Protein AF-A0A2E4Z7X4-F1 (afdb_monomer_lite)

Secondary structure (DSSP, 8-state):
---------SS---HHHHHHHHHHHHHHHHHGGG--HHHHHHHTT--HHHHHHHH-SHHHHHHHHHHHHHHHHHHHHHHHHHHTT-

pLDDT: mean 77.7, std 17.16, range [36.5, 92.81]

Radius of gyration: 15.23 Å; chains: 1; bounding box: 37×52×27 Å

Sequence (86 aa):
MSEALQDETDNGFTERQREVLDVVLGLMVEEGDGFSVARIARAASCSKETLYKWFGDRDGILTATVQWQASRVRAGEYDRQRLDAA

Foldseek 3Di:
DDDPDDPPLPDDDDPLSLLLLVQVVVCCVVPPPPDDLVVSCVSSVHDSVVCCVVQPDPVSSVVNSVSSVVVVVVVVVVVVVVVVVD

Structure (mmCIF, N/CA/C/O backbone):
data_AF-A0A2E4Z7X4-F1
#
_entry.id   AF-A0A2E4Z7X4-F1
#
loop_
_atom_site.group_PDB
_atom_site.id
_atom_site.type_symbol
_atom_site.label_atom_id
_atom_site.label_alt_id
_atom_site.label_comp_id
_atom_site.label_asym_id
_atom_site.label_entity_id
_atom_site.label_seq_id
_atom_site.pdbx_PDB_ins_code
_atom_site.Cartn_x
_atom_site.Cartn_y
_atom_site.Cartn_z
_atom_site.occupancy
_atom_site.B_iso_or_equiv
_atom_site.auth_seq_id
_atom_site.auth_comp_id
_atom_site.auth_asym_id
_atom_site.auth_atom_id
_atom_site.pdbx_PDB_model_num
ATOM 1 N N . MET A 1 1 ? 12.204 25.124 -12.385 1.00 36.81 1 MET A N 1
ATOM 2 C CA . MET A 1 1 ? 11.508 24.058 -13.129 1.00 36.81 1 MET A CA 1
ATOM 3 C C . MET A 1 1 ? 11.793 22.789 -12.356 1.00 36.81 1 MET A C 1
ATOM 5 O O . MET A 1 1 ? 12.938 22.360 -12.328 1.00 36.81 1 MET A O 1
ATOM 9 N N . SER A 1 2 ? 10.819 22.394 -11.543 1.00 44.22 2 SER A N 1
ATOM 10 C CA . SER A 1 2 ? 10.973 21.458 -10.432 1.00 44.22 2 SER A CA 1
ATOM 11 C C . SER A 1 2 ? 11.182 20.019 -10.896 1.00 44.22 2 SER A C 1
ATOM 13 O O . SER A 1 2 ? 10.484 19.553 -11.789 1.00 44.22 2 SER A O 1
ATOM 15 N N . GLU A 1 3 ? 12.103 19.362 -10.191 1.00 39.22 3 GLU A N 1
ATOM 16 C CA . GLU A 1 3 ? 12.025 17.960 -9.763 1.00 39.22 3 GLU A CA 1
ATOM 17 C C . GLU A 1 3 ? 12.244 16.879 -10.828 1.00 39.22 3 GLU A C 1
ATOM 19 O O . GLU A 1 3 ? 11.346 16.162 -11.252 1.00 39.22 3 GLU A O 1
ATOM 24 N N . ALA A 1 4 ? 13.527 16.679 -11.140 1.00 43.62 4 ALA A N 1
ATOM 25 C CA . ALA A 1 4 ? 14.083 15.356 -11.411 1.00 43.62 4 ALA A CA 1
ATOM 26 C C . ALA A 1 4 ? 14.268 14.585 -10.081 1.00 43.62 4 ALA A C 1
ATOM 28 O O . ALA A 1 4 ? 15.382 14.407 -9.596 1.00 43.62 4 ALA A O 1
ATOM 29 N N . LEU A 1 5 ? 13.156 14.186 -9.464 1.00 51.12 5 LEU A N 1
ATOM 30 C CA . LEU A 1 5 ? 13.078 13.233 -8.352 1.00 51.12 5 LEU A CA 1
ATOM 31 C C . LEU A 1 5 ? 12.057 12.171 -8.804 1.00 51.12 5 LEU A C 1
ATOM 33 O O . LEU A 1 5 ? 10.935 12.540 -9.112 1.00 51.12 5 LEU A O 1
ATOM 37 N N . GLN A 1 6 ? 12.330 10.876 -8.951 1.00 42.66 6 GLN A N 1
ATOM 38 C CA . GLN A 1 6 ? 13.348 10.009 -8.371 1.00 42.66 6 GLN A CA 1
ATOM 39 C C . GLN A 1 6 ? 13.598 8.813 -9.306 1.00 42.66 6 GLN A C 1
ATOM 41 O O . GLN A 1 6 ? 12.692 8.029 -9.577 1.00 42.66 6 GLN A O 1
ATOM 46 N N . ASP A 1 7 ? 14.849 8.643 -9.720 1.00 36.50 7 ASP A N 1
ATOM 47 C CA . ASP A 1 7 ? 15.415 7.386 -10.223 1.00 36.50 7 ASP A CA 1
ATOM 48 C C . ASP A 1 7 ? 15.850 6.514 -9.021 1.00 36.50 7 ASP A C 1
ATOM 50 O O . ASP A 1 7 ? 17.017 6.214 -8.844 1.00 36.50 7 ASP A O 1
ATOM 54 N N . GLU A 1 8 ? 14.923 6.188 -8.112 1.00 44.84 8 GLU A N 1
ATOM 55 C CA . GLU A 1 8 ? 15.177 5.358 -6.910 1.00 44.84 8 GLU A CA 1
ATOM 56 C C . GLU A 1 8 ? 14.155 4.213 -6.842 1.00 44.84 8 GLU A C 1
ATOM 58 O O . GLU A 1 8 ? 13.511 3.946 -5.830 1.00 44.84 8 GLU A O 1
ATOM 63 N N . THR A 1 9 ? 13.932 3.558 -7.979 1.00 45.28 9 THR A N 1
ATOM 64 C CA . THR A 1 9 ? 13.210 2.275 -8.036 1.00 45.28 9 THR A CA 1
ATOM 65 C C . THR A 1 9 ? 14.111 1.133 -8.479 1.00 45.28 9 THR A C 1
ATOM 67 O O . THR A 1 9 ? 13.643 0.123 -8.998 1.00 45.28 9 THR A O 1
ATOM 70 N N . ASP A 1 10 ? 15.408 1.270 -8.206 1.00 49.53 10 ASP A N 1
ATOM 71 C CA . ASP A 1 10 ? 16.369 0.181 -8.285 1.00 49.53 10 ASP A CA 1
ATOM 72 C C . ASP A 1 10 ? 16.887 -0.140 -6.873 1.00 49.53 10 ASP A C 1
ATOM 74 O O . ASP A 1 10 ? 17.578 0.641 -6.233 1.00 49.53 10 ASP A O 1
ATOM 78 N N . ASN A 1 11 ? 16.487 -1.314 -6.382 1.00 54.25 11 ASN A N 1
ATOM 79 C CA . ASN A 1 11 ? 17.014 -2.018 -5.212 1.00 54.25 11 ASN A CA 1
ATOM 80 C C . ASN A 1 11 ? 16.909 -1.385 -3.809 1.00 54.25 11 ASN A C 1
ATOM 82 O O . ASN A 1 11 ? 17.891 -0.954 -3.210 1.00 54.25 11 ASN A O 1
ATOM 86 N N . GLY A 1 12 ? 15.767 -1.644 -3.160 1.00 66.25 12 GLY A N 1
ATOM 87 C CA . GLY A 1 12 ? 15.812 -2.045 -1.749 1.00 66.25 12 GLY A CA 1
ATOM 88 C C . GLY A 1 12 ? 14.597 -1.692 -0.911 1.00 66.25 12 GLY A C 1
ATOM 89 O O . GLY A 1 12 ? 14.746 -1.010 0.100 1.00 66.25 12 GLY A O 1
ATOM 90 N N . PHE A 1 13 ? 13.405 -2.205 -1.245 1.00 83.75 13 PHE A N 1
ATOM 91 C CA . PHE A 1 13 ? 12.338 -2.221 -0.243 1.00 83.75 13 PHE A CA 1
ATOM 92 C C . PHE A 1 13 ? 12.861 -2.910 1.022 1.00 83.75 13 PHE A C 1
ATOM 94 O O . PHE A 1 13 ? 13.334 -4.054 0.987 1.00 83.75 13 PHE A O 1
ATOM 101 N N . THR A 1 14 ? 12.763 -2.212 2.151 1.00 89.69 14 THR A N 1
ATOM 102 C CA . THR A 1 14 ? 13.096 -2.793 3.455 1.00 89.69 14 THR A CA 1
ATOM 103 C C . THR A 1 14 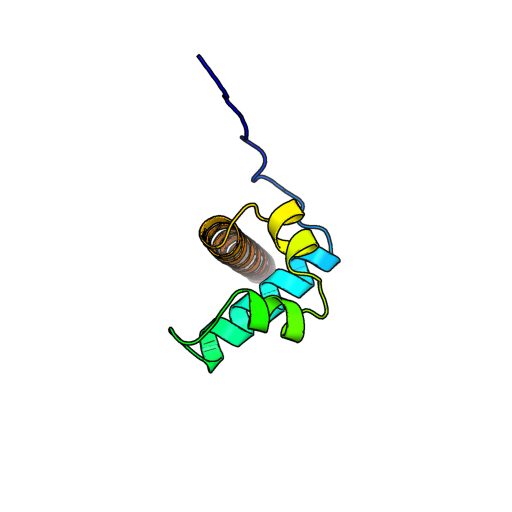? 12.255 -4.045 3.695 1.00 89.69 14 THR A C 1
ATOM 105 O O . THR A 1 14 ? 11.194 -4.217 3.097 1.00 89.69 14 THR A O 1
ATOM 108 N N . GLU A 1 15 ? 12.700 -4.938 4.578 1.00 87.56 15 GLU A N 1
ATOM 109 C CA . GLU A 1 15 ? 11.922 -6.141 4.913 1.00 87.56 15 GLU A CA 1
ATOM 110 C C . GLU A 1 15 ? 10.483 -5.801 5.320 1.00 87.56 15 GLU A C 1
ATOM 112 O O . GLU A 1 15 ? 9.542 -6.374 4.778 1.00 87.56 15 GLU A O 1
ATOM 117 N N . ARG A 1 16 ? 10.307 -4.755 6.136 1.00 90.06 16 ARG A N 1
ATOM 118 C CA . ARG A 1 16 ? 8.975 -4.281 6.520 1.00 90.06 16 ARG A CA 1
ATOM 119 C C . ARG A 1 16 ? 8.146 -3.757 5.354 1.00 90.06 16 ARG A C 1
ATOM 121 O O . ARG A 1 16 ? 6.958 -4.048 5.280 1.00 90.06 16 ARG A O 1
ATOM 128 N N . GLN A 1 17 ? 8.744 -3.003 4.434 1.00 90.69 17 GLN A N 1
ATOM 129 C CA . GLN A 1 17 ? 8.029 -2.546 3.239 1.00 90.69 17 GLN A CA 1
ATOM 130 C C . GLN A 1 17 ? 7.632 -3.728 2.349 1.00 90.69 17 GLN A C 1
ATOM 132 O O . GLN A 1 17 ? 6.521 -3.745 1.836 1.00 90.69 17 GLN A O 1
ATOM 137 N N . ARG A 1 18 ? 8.487 -4.748 2.217 1.00 91.00 18 ARG A N 1
ATOM 138 C CA . ARG A 1 18 ? 8.182 -5.968 1.455 1.00 91.00 18 ARG A CA 1
ATOM 139 C C . ARG A 1 18 ? 7.024 -6.757 2.060 1.00 91.00 18 ARG A C 1
ATOM 141 O O . ARG A 1 18 ? 6.141 -7.169 1.313 1.00 91.00 18 ARG A O 1
ATOM 148 N N . GLU A 1 19 ? 6.997 -6.922 3.383 1.00 90.69 19 GLU A N 1
ATOM 149 C CA . GLU A 1 19 ? 5.865 -7.538 4.092 1.00 90.69 19 GLU A CA 1
ATOM 150 C C . GLU A 1 19 ? 4.564 -6.771 3.834 1.00 90.69 19 GLU A C 1
ATOM 152 O O . GLU A 1 19 ? 3.534 -7.365 3.526 1.00 90.69 19 GLU A O 1
ATOM 157 N N . VAL A 1 20 ? 4.613 -5.438 3.889 1.00 92.38 20 VAL A N 1
ATOM 158 C CA . VAL A 1 20 ? 3.447 -4.590 3.609 1.00 92.38 20 VAL A CA 1
ATOM 159 C C . VAL A 1 20 ? 2.968 -4.767 2.168 1.00 92.38 20 VAL A C 1
ATOM 161 O O . VAL A 1 20 ? 1.770 -4.924 1.952 1.00 92.38 20 VAL A O 1
ATOM 164 N N . LEU A 1 21 ? 3.875 -4.783 1.188 1.00 92.06 21 LEU A N 1
ATOM 165 C CA . LEU A 1 21 ? 3.527 -4.976 -0.224 1.00 92.06 21 LEU A CA 1
ATOM 166 C C . LEU A 1 21 ? 2.966 -6.383 -0.504 1.00 92.06 21 LEU A C 1
ATOM 168 O O . LEU A 1 21 ? 2.105 -6.532 -1.368 1.00 92.06 21 LEU A O 1
ATOM 172 N N . ASP A 1 22 ? 3.409 -7.408 0.229 1.00 91.81 22 ASP A N 1
ATOM 173 C CA . ASP A 1 22 ? 2.841 -8.761 0.148 1.00 91.81 22 ASP A CA 1
ATOM 174 C C . ASP A 1 22 ? 1.397 -8.800 0.675 1.00 91.81 22 ASP A C 1
ATOM 176 O O . ASP A 1 22 ? 0.498 -9.302 0.001 1.00 91.81 22 ASP A O 1
ATOM 180 N N . VAL A 1 23 ? 1.146 -8.155 1.819 1.00 92.81 23 VAL A N 1
ATOM 181 C CA . VAL A 1 23 ? -0.205 -8.017 2.384 1.00 92.81 23 VAL A CA 1
ATOM 182 C C . VAL A 1 23 ? -1.128 -7.229 1.453 1.00 92.81 23 VAL A C 1
ATOM 184 O O . VAL A 1 23 ? -2.289 -7.601 1.282 1.00 92.81 23 VAL A O 1
ATOM 187 N N . VAL A 1 24 ? -0.633 -6.151 0.833 1.00 91.88 24 VAL A N 1
ATOM 188 C CA . VAL A 1 24 ? -1.396 -5.370 -0.157 1.00 91.88 24 VAL A CA 1
ATOM 189 C C . VAL A 1 24 ? -1.814 -6.253 -1.325 1.00 91.88 24 VAL A C 1
ATOM 191 O O . VAL A 1 24 ? -2.987 -6.252 -1.690 1.00 91.88 24 VAL A O 1
ATOM 194 N N . LEU A 1 25 ? -0.883 -7.028 -1.883 1.00 90.81 25 LEU A N 1
ATOM 195 C CA . LEU A 1 25 ? -1.184 -7.934 -2.984 1.00 90.81 25 LEU A CA 1
ATOM 196 C C . LEU A 1 25 ? -2.224 -8.987 -2.589 1.00 90.81 25 LEU A C 1
ATOM 198 O O . LEU A 1 25 ? -3.172 -9.203 -3.341 1.00 90.81 25 LEU A O 1
ATOM 202 N N . GLY A 1 26 ? -2.073 -9.617 -1.420 1.00 90.56 26 GLY A N 1
ATOM 203 C CA . GLY A 1 26 ? -3.049 -10.586 -0.916 1.00 90.56 26 GLY A CA 1
ATOM 204 C C . GLY A 1 26 ? -4.450 -9.979 -0.838 1.00 90.56 26 GLY A C 1
ATOM 205 O O . GLY A 1 26 ? -5.406 -10.539 -1.366 1.00 90.56 26 GLY A O 1
ATOM 206 N N . LEU A 1 27 ? -4.547 -8.759 -0.306 1.00 90.50 27 LEU A N 1
ATOM 207 C CA . LEU A 1 27 ? -5.801 -8.016 -0.225 1.00 90.50 27 LEU A CA 1
ATOM 208 C C . LEU A 1 27 ? -6.407 -7.720 -1.610 1.00 90.50 27 LEU A C 1
ATOM 210 O O . LEU A 1 27 ? -7.624 -7.783 -1.768 1.00 90.50 27 LEU A O 1
ATOM 214 N N . MET A 1 28 ? -5.577 -7.394 -2.608 1.00 88.62 28 MET A N 1
ATOM 215 C CA . MET A 1 28 ? -6.029 -7.160 -3.986 1.00 88.62 28 MET A CA 1
ATOM 216 C C . MET A 1 28 ? -6.579 -8.437 -4.633 1.00 88.62 28 MET A C 1
ATOM 218 O O . MET A 1 28 ? -7.567 -8.370 -5.361 1.00 88.62 28 MET A O 1
ATOM 222 N N . VAL A 1 29 ? -5.962 -9.591 -4.362 1.00 89.62 29 VAL A N 1
ATOM 223 C CA . VAL A 1 29 ? -6.420 -10.895 -4.868 1.00 89.62 29 VAL A CA 1
ATOM 224 C C . VAL A 1 29 ? -7.733 -11.317 -4.206 1.00 89.62 29 VAL A C 1
ATOM 226 O O . VAL A 1 29 ? -8.608 -11.845 -4.887 1.00 89.62 29 VAL A O 1
ATOM 229 N N . GLU A 1 30 ? -7.888 -11.074 -2.904 1.00 89.12 30 GLU A N 1
ATOM 230 C CA . GLU A 1 30 ? -9.089 -11.470 -2.160 1.00 89.12 30 GLU A CA 1
ATOM 231 C C . GLU A 1 30 ? -10.299 -10.558 -2.416 1.00 89.12 30 GLU A C 1
ATOM 233 O O . GLU A 1 30 ? -11.413 -11.051 -2.583 1.00 89.12 30 GLU A O 1
ATOM 238 N N . GLU A 1 31 ? -10.112 -9.235 -2.444 1.00 84.75 31 GLU A N 1
ATOM 239 C CA . GLU A 1 31 ? -11.227 -8.270 -2.449 1.00 84.75 31 GLU A CA 1
ATOM 240 C C . GLU A 1 31 ? -11.448 -7.582 -3.809 1.00 84.75 31 GLU A C 1
ATOM 242 O O . GLU A 1 31 ? -12.444 -6.874 -3.985 1.00 84.75 31 GLU A O 1
ATOM 247 N N . GLY A 1 32 ? -10.548 -7.761 -4.783 1.00 80.81 32 GLY A N 1
ATOM 248 C CA . GLY A 1 32 ? -10.664 -7.128 -6.100 1.00 80.81 32 GLY A CA 1
ATOM 249 C C . GLY A 1 32 ? -10.706 -5.603 -5.992 1.00 80.81 32 GLY A C 1
ATOM 250 O O . GLY A 1 32 ? -9.848 -5.021 -5.351 1.00 80.81 32 GLY A O 1
ATOM 251 N N . ASP A 1 33 ? -11.700 -4.931 -6.579 1.00 78.75 33 ASP A N 1
ATOM 252 C CA . ASP A 1 33 ? -11.826 -3.457 -6.556 1.00 78.75 33 ASP A CA 1
ATOM 253 C C . ASP A 1 33 ? -12.218 -2.878 -5.173 1.00 78.75 33 ASP A C 1
ATOM 255 O O . ASP A 1 33 ? -12.106 -1.678 -4.932 1.00 78.75 33 ASP A O 1
ATOM 259 N N . GLY A 1 34 ? -12.633 -3.725 -4.222 1.00 78.44 34 GLY A N 1
ATOM 260 C CA . GLY A 1 34 ? -13.121 -3.299 -2.904 1.00 78.44 34 GLY A CA 1
ATOM 261 C C . GLY A 1 34 ? -12.041 -2.848 -1.913 1.00 78.44 34 GLY A C 1
ATOM 262 O O . GLY A 1 34 ? -12.363 -2.366 -0.819 1.00 78.44 34 GLY A O 1
ATOM 263 N N . PHE A 1 35 ? -10.754 -2.996 -2.239 1.00 83.12 35 PHE A N 1
ATOM 264 C CA . PHE A 1 35 ? -9.697 -2.647 -1.296 1.00 83.12 35 PHE A CA 1
ATOM 265 C C . PHE A 1 35 ? -9.531 -1.128 -1.127 1.00 83.12 35 PHE A C 1
ATOM 267 O O . PHE A 1 35 ? -9.692 -0.321 -2.039 1.00 83.12 35 PHE A O 1
ATOM 274 N N . SER A 1 36 ? -9.159 -0.718 0.085 1.00 87.38 36 SER A N 1
ATOM 275 C CA . SER A 1 36 ? -8.958 0.685 0.453 1.00 87.38 36 SER A CA 1
ATOM 276 C C . SER A 1 36 ? -7.668 0.844 1.250 1.00 87.38 36 SER A C 1
ATOM 278 O O . SER A 1 36 ? -7.308 -0.045 2.022 1.00 87.38 36 SER A O 1
ATOM 280 N N . VAL A 1 37 ? -7.023 2.014 1.183 1.00 88.00 37 VAL A N 1
ATOM 281 C CA . VAL A 1 37 ? -5.790 2.306 1.953 1.00 88.00 37 VAL A CA 1
ATOM 282 C C . VAL A 1 37 ? -6.000 2.127 3.465 1.00 88.00 37 VAL A C 1
ATOM 284 O O . VAL A 1 37 ? -5.104 1.698 4.182 1.00 88.00 37 VAL A O 1
ATOM 287 N N . ALA A 1 38 ? -7.213 2.377 3.969 1.00 88.56 38 ALA A N 1
ATOM 288 C CA . ALA A 1 38 ? -7.569 2.106 5.365 1.00 88.56 38 ALA A CA 1
ATOM 289 C C . ALA A 1 38 ? -7.527 0.616 5.732 1.00 88.56 38 ALA A C 1
ATOM 291 O O . ALA A 1 38 ? -7.121 0.261 6.838 1.00 88.56 38 ALA A O 1
ATOM 292 N N . ARG A 1 39 ? -7.949 -0.248 4.808 1.00 88.12 39 ARG A N 1
ATOM 293 C CA . ARG A 1 39 ? -7.939 -1.697 4.995 1.00 88.12 39 ARG A CA 1
ATOM 294 C C . ARG A 1 39 ? -6.524 -2.243 4.863 1.00 88.12 39 ARG A C 1
ATOM 296 O O . ARG A 1 39 ? -6.141 -3.060 5.686 1.00 88.12 39 ARG A O 1
ATOM 303 N N . ILE A 1 40 ? -5.741 -1.713 3.921 1.00 88.69 40 ILE A N 1
ATOM 304 C CA . ILE A 1 40 ? -4.304 -1.994 3.803 1.00 88.69 40 ILE A CA 1
ATOM 305 C C . ILE A 1 40 ? -3.592 -1.674 5.118 1.00 88.69 40 ILE A C 1
ATOM 307 O O . ILE A 1 40 ? -2.918 -2.531 5.670 1.00 88.69 40 ILE A O 1
ATOM 311 N N . ALA A 1 41 ? -3.789 -0.467 5.654 1.00 90.81 41 ALA A N 1
ATOM 312 C CA . ALA A 1 41 ? -3.218 -0.043 6.931 1.00 90.81 41 ALA A CA 1
ATOM 313 C C . ALA A 1 41 ? -3.548 -1.031 8.062 1.00 90.81 41 ALA A C 1
ATOM 315 O O . ALA A 1 41 ? -2.670 -1.470 8.803 1.00 90.81 41 ALA A O 1
ATOM 316 N N . ARG A 1 42 ? -4.815 -1.451 8.147 1.00 89.88 42 ARG A N 1
ATOM 317 C CA . ARG A 1 42 ? -5.258 -2.442 9.130 1.00 89.88 42 ARG A CA 1
ATOM 318 C C . ARG A 1 42 ? -4.626 -3.820 8.908 1.00 89.88 42 ARG A C 1
ATOM 320 O O . ARG A 1 42 ? -4.190 -4.431 9.875 1.00 89.88 42 ARG A O 1
ATOM 327 N N . ALA A 1 43 ? -4.592 -4.307 7.671 1.00 87.81 43 ALA A N 1
ATOM 328 C CA . ALA A 1 43 ? -4.070 -5.628 7.331 1.00 87.81 43 ALA A CA 1
ATOM 329 C C . ALA A 1 43 ? -2.550 -5.710 7.543 1.00 87.81 43 ALA A C 1
ATOM 331 O O . ALA A 1 43 ? -2.054 -6.676 8.110 1.00 87.81 43 ALA A O 1
ATOM 332 N N . ALA A 1 44 ? -1.821 -4.659 7.167 1.00 88.88 44 ALA A N 1
ATOM 333 C CA . ALA A 1 44 ? -0.372 -4.564 7.320 1.00 88.88 44 ALA A CA 1
ATOM 334 C C . ALA A 1 44 ? 0.067 -4.101 8.724 1.00 88.88 44 ALA A C 1
ATOM 336 O O . ALA A 1 44 ? 1.253 -3.875 8.952 1.00 88.88 44 ALA A O 1
ATOM 337 N N . SER A 1 45 ? -0.876 -3.907 9.659 1.00 88.75 45 SER A N 1
ATOM 338 C CA . SER A 1 45 ? -0.620 -3.345 10.996 1.00 88.75 45 SER A CA 1
ATOM 339 C C . SER A 1 45 ? 0.219 -2.055 10.970 1.00 88.75 45 SER A C 1
ATOM 341 O O . SER A 1 45 ? 1.063 -1.826 11.833 1.00 88.75 45 SER A O 1
ATOM 343 N N . CYS A 1 46 ? -0.008 -1.205 9.965 1.00 88.06 46 CYS A N 1
ATOM 344 C CA . CYS A 1 46 ? 0.716 0.045 9.748 1.00 88.06 46 CYS A CA 1
ATOM 345 C C . CYS A 1 46 ? -0.247 1.231 9.711 1.00 88.06 46 CYS A C 1
ATOM 347 O O . CYS A 1 46 ? -1.377 1.129 9.243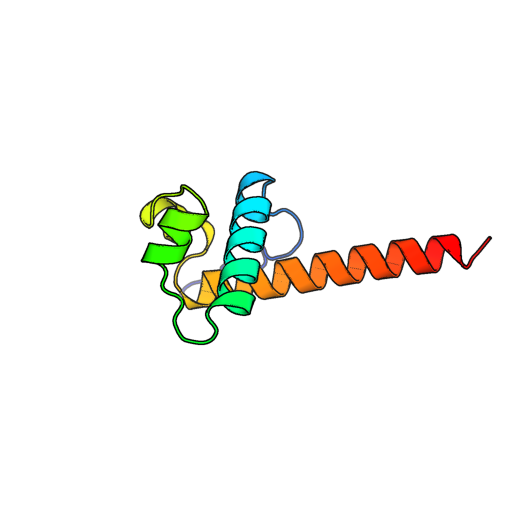 1.00 88.06 46 CYS A O 1
ATOM 349 N N . SER A 1 47 ? 0.205 2.401 10.155 1.00 89.25 47 SER A N 1
ATOM 350 C CA . SER A 1 47 ? -0.587 3.628 10.043 1.00 89.25 47 SER A CA 1
ATOM 351 C C . SER A 1 47 ? -0.664 4.105 8.590 1.00 89.25 47 SER A C 1
ATOM 353 O O . SER A 1 47 ? 0.298 3.980 7.834 1.00 89.25 47 SER A O 1
ATOM 355 N N . LYS A 1 48 ? -1.780 4.743 8.206 1.00 87.56 48 LYS A N 1
ATOM 356 C CA . LYS A 1 48 ? -1.913 5.389 6.883 1.00 87.56 48 LYS A CA 1
ATOM 357 C C . LYS A 1 48 ? -0.797 6.402 6.617 1.00 87.56 48 LYS A C 1
ATOM 359 O O . LYS A 1 48 ? -0.286 6.460 5.510 1.00 87.56 48 LYS A O 1
ATOM 364 N N . GLU A 1 49 ? -0.398 7.161 7.638 1.00 90.19 49 GLU A N 1
ATOM 365 C CA . GLU A 1 49 ? 0.707 8.120 7.528 1.00 90.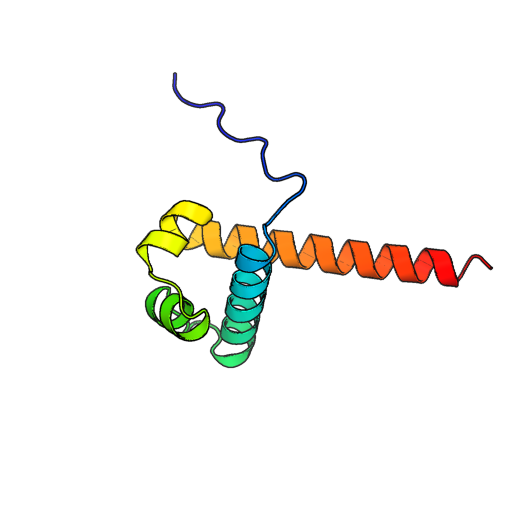19 49 GLU A CA 1
ATOM 366 C C . GLU A 1 49 ? 2.031 7.431 7.162 1.00 90.19 49 GLU A C 1
ATOM 368 O O . GLU A 1 49 ? 2.777 7.930 6.327 1.00 90.19 49 GLU A O 1
ATOM 373 N N . THR A 1 50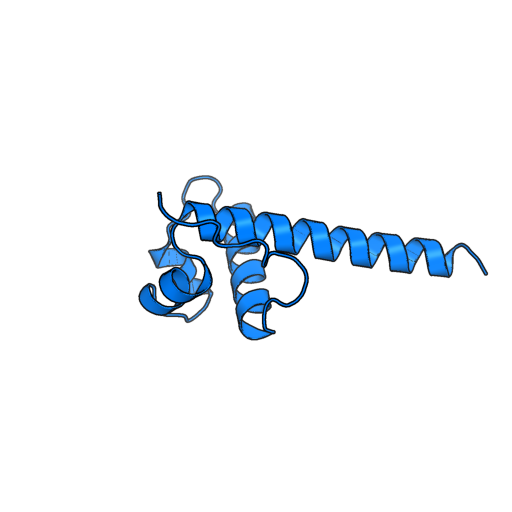 ? 2.301 6.256 7.734 1.00 91.00 50 THR A N 1
ATOM 374 C CA . THR A 1 50 ? 3.483 5.452 7.403 1.00 91.00 50 THR A CA 1
ATOM 375 C C . THR A 1 50 ? 3.437 4.966 5.956 1.00 91.00 50 THR A C 1
ATOM 377 O O . THR A 1 50 ? 4.436 5.067 5.252 1.00 91.00 50 THR A O 1
ATOM 380 N N . LEU A 1 51 ? 2.272 4.503 5.488 1.00 88.19 51 LEU A N 1
ATOM 381 C CA . LEU A 1 51 ? 2.090 4.078 4.097 1.00 88.19 51 LEU A CA 1
ATOM 382 C C . LEU A 1 51 ? 2.333 5.226 3.118 1.00 88.19 51 LEU A C 1
ATOM 384 O O . LEU A 1 51 ? 3.067 5.052 2.152 1.00 88.19 51 LEU A O 1
ATOM 388 N N . TYR A 1 52 ? 1.774 6.405 3.388 1.00 90.19 52 TYR A N 1
ATOM 389 C CA . TYR A 1 52 ? 1.987 7.574 2.537 1.00 90.19 52 TYR A CA 1
ATOM 390 C C . TYR A 1 52 ? 3.436 8.080 2.586 1.00 90.19 52 TYR A C 1
ATOM 392 O O . TYR A 1 52 ? 3.973 8.501 1.570 1.00 90.19 52 TYR A O 1
ATOM 400 N N . LYS A 1 53 ? 4.126 7.970 3.729 1.00 89.62 53 LYS A N 1
ATOM 401 C CA . LYS A 1 53 ? 5.564 8.283 3.817 1.00 89.62 53 LYS A CA 1
ATOM 402 C C . LYS A 1 53 ? 6.434 7.353 2.972 1.00 89.62 53 LYS A C 1
ATOM 404 O O . LYS A 1 53 ? 7.453 7.797 2.460 1.00 89.62 53 LYS A O 1
ATOM 409 N N . TRP A 1 54 ? 6.078 6.074 2.870 1.00 90.25 54 TRP A N 1
ATOM 410 C CA . TRP A 1 54 ? 6.867 5.096 2.114 1.00 90.25 54 TRP A CA 1
ATOM 411 C C . TRP A 1 54 ? 6.527 5.055 0.633 1.00 90.25 54 TRP A C 1
ATOM 413 O O . TRP A 1 54 ? 7.417 4.865 -0.185 1.00 90.25 54 TRP A O 1
ATOM 423 N N . PHE A 1 55 ? 5.249 5.199 0.304 1.00 89.38 55 PHE A N 1
ATOM 424 C CA . PHE A 1 55 ? 4.734 4.902 -1.027 1.00 89.38 55 PHE A CA 1
ATOM 425 C C . PHE A 1 55 ? 4.048 6.106 -1.680 1.00 89.38 55 PHE A C 1
ATOM 427 O O . PHE A 1 55 ? 3.501 5.971 -2.765 1.00 89.38 55 PHE A O 1
ATOM 434 N N . GLY A 1 56 ? 4.058 7.277 -1.038 1.00 91.00 56 GLY A N 1
ATOM 435 C CA . GLY A 1 56 ? 3.460 8.504 -1.559 1.00 91.00 56 GLY A CA 1
ATOM 436 C C . GLY A 1 56 ? 1.946 8.510 -1.405 1.00 91.00 56 GLY A C 1
ATOM 437 O O . GLY A 1 56 ? 1.416 8.983 -0.401 1.00 91.00 56 GLY A O 1
ATOM 438 N N . ASP A 1 57 ? 1.244 7.975 -2.395 1.00 89.06 57 ASP A N 1
ATOM 439 C CA . ASP A 1 57 ? -0.213 7.991 -2.495 1.00 89.06 57 ASP A CA 1
ATOM 440 C C . ASP A 1 57 ? -0.773 6.605 -2.866 1.00 89.06 57 ASP A C 1
ATOM 442 O O . AS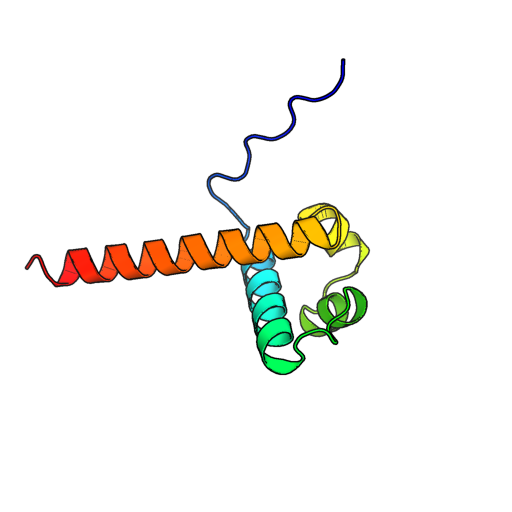P A 1 57 ? -0.075 5.592 -2.824 1.00 89.06 57 ASP A O 1
ATOM 446 N N . ARG A 1 58 ? -2.075 6.523 -3.170 1.00 87.50 58 ARG A N 1
ATOM 447 C CA . ARG A 1 58 ? -2.713 5.243 -3.519 1.00 87.50 58 ARG A CA 1
ATOM 448 C C . ARG A 1 58 ? -2.070 4.610 -4.755 1.00 87.50 58 ARG A C 1
ATOM 450 O O . ARG A 1 58 ? -1.886 3.396 -4.763 1.00 87.50 58 ARG A O 1
ATOM 457 N N . ASP A 1 59 ? -1.776 5.408 -5.773 1.00 88.56 59 ASP A N 1
ATOM 458 C CA . ASP A 1 59 ? -1.157 4.939 -7.008 1.00 88.56 59 ASP A CA 1
ATOM 459 C C . ASP A 1 59 ? 0.291 4.513 -6.763 1.00 88.56 59 ASP A C 1
ATOM 461 O O . ASP A 1 59 ? 0.705 3.443 -7.202 1.00 88.56 59 ASP A O 1
ATOM 465 N N . GLY A 1 60 ? 1.025 5.262 -5.937 1.00 90.19 60 GLY A N 1
ATOM 466 C CA . GLY A 1 60 ? 2.378 4.881 -5.535 1.00 90.19 60 GLY A CA 1
ATOM 467 C C . GLY A 1 60 ? 2.441 3.554 -4.760 1.00 90.19 60 GLY A C 1
ATOM 468 O O . GLY A 1 60 ? 3.331 2.743 -5.012 1.00 90.19 60 GLY A O 1
ATOM 469 N N . ILE A 1 61 ? 1.451 3.246 -3.908 1.00 89.94 61 ILE A N 1
ATOM 470 C CA . ILE A 1 61 ? 1.327 1.918 -3.268 1.00 89.94 61 ILE A CA 1
ATOM 471 C C . ILE A 1 61 ? 1.137 0.815 -4.321 1.00 89.94 61 ILE A C 1
ATOM 473 O O . ILE A 1 61 ? 1.752 -0.251 -4.222 1.00 89.94 61 ILE A O 1
ATOM 477 N N . LEU A 1 62 ? 0.298 1.051 -5.332 1.00 88.81 62 LEU A N 1
ATOM 478 C CA . LEU A 1 62 ? 0.024 0.071 -6.388 1.00 88.81 62 LEU A CA 1
ATOM 479 C C . LEU A 1 62 ? 1.247 -0.148 -7.276 1.00 88.81 62 LEU A C 1
ATOM 481 O O . LEU A 1 62 ? 1.649 -1.289 -7.502 1.00 88.81 62 LEU A O 1
ATOM 485 N N . THR A 1 63 ? 1.877 0.940 -7.704 1.00 90.19 63 THR A N 1
ATOM 486 C CA . THR A 1 63 ? 3.103 0.930 -8.498 1.00 90.19 63 THR A CA 1
ATOM 487 C C . THR A 1 63 ? 4.221 0.186 -7.767 1.00 90.19 63 THR A C 1
ATOM 489 O O . THR A 1 63 ? 4.820 -0.730 -8.336 1.00 90.19 63 THR A O 1
ATOM 492 N N . ALA A 1 64 ? 4.433 0.473 -6.478 1.00 90.94 64 ALA A N 1
ATOM 493 C CA . ALA A 1 64 ? 5.408 -0.237 -5.650 1.00 90.94 64 ALA A CA 1
ATOM 494 C C . ALA A 1 64 ? 5.081 -1.735 -5.514 1.00 90.94 64 ALA A C 1
ATOM 496 O O . ALA A 1 64 ? 5.979 -2.577 -5.566 1.00 90.94 64 ALA A O 1
ATOM 497 N N . THR A 1 65 ? 3.797 -2.089 -5.393 1.00 90.25 65 THR A N 1
ATOM 498 C CA . THR A 1 65 ? 3.352 -3.491 -5.304 1.00 90.25 65 THR A CA 1
ATOM 499 C C . THR A 1 65 ? 3.659 -4.248 -6.596 1.00 90.25 65 THR A C 1
ATOM 501 O O . THR A 1 65 ? 4.205 -5.352 -6.549 1.00 90.25 65 THR A O 1
ATOM 504 N N . VAL A 1 66 ? 3.381 -3.649 -7.758 1.00 88.69 66 VAL A N 1
ATOM 505 C CA . VAL A 1 66 ? 3.680 -4.245 -9.070 1.00 88.69 66 VAL A CA 1
ATOM 506 C C . VAL A 1 66 ? 5.187 -4.396 -9.279 1.00 88.69 66 VAL A C 1
ATOM 508 O O . VAL A 1 66 ? 5.643 -5.456 -9.706 1.00 88.69 66 VAL A O 1
ATOM 511 N N . GLN A 1 67 ? 5.977 -3.379 -8.935 1.00 87.31 67 GLN A N 1
ATOM 512 C CA . GLN A 1 67 ? 7.438 -3.443 -9.026 1.00 87.31 67 GLN A CA 1
ATOM 513 C C . GLN A 1 67 ? 8.018 -4.537 -8.124 1.00 87.31 67 GLN A C 1
ATOM 515 O O . GLN A 1 67 ? 8.867 -5.313 -8.566 1.00 87.31 67 GLN A O 1
ATOM 520 N N . TRP A 1 68 ? 7.520 -4.656 -6.890 1.00 87.38 68 TRP A N 1
ATOM 521 C CA . TRP A 1 68 ? 7.900 -5.720 -5.961 1.00 87.38 68 TRP A CA 1
ATOM 522 C C . TRP A 1 68 ? 7.593 -7.111 -6.519 1.00 87.38 68 TRP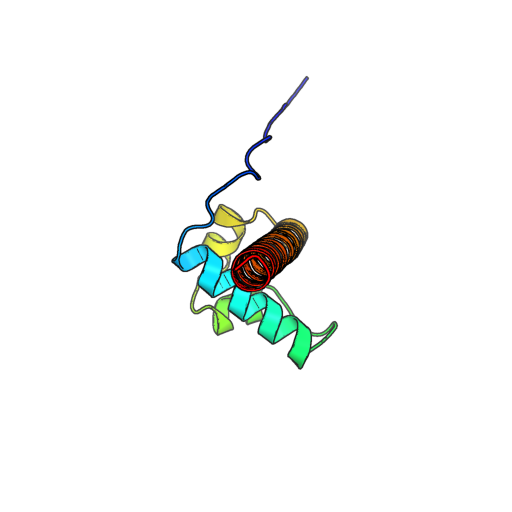 A C 1
ATOM 524 O O . TRP A 1 68 ? 8.452 -7.994 -6.481 1.00 87.38 68 TRP A O 1
ATOM 534 N N . GLN A 1 69 ? 6.406 -7.303 -7.098 1.00 85.69 69 GLN A N 1
ATOM 535 C CA . GLN A 1 69 ? 6.042 -8.564 -7.743 1.00 85.69 69 GLN A CA 1
ATOM 536 C C . GLN A 1 69 ? 6.930 -8.875 -8.942 1.00 85.69 69 GLN A C 1
ATOM 538 O O . GLN A 1 69 ? 7.472 -9.975 -9.031 1.00 85.69 69 GLN A O 1
ATOM 543 N N . ALA A 1 70 ? 7.151 -7.902 -9.822 1.00 82.88 70 ALA A N 1
ATOM 544 C CA . ALA A 1 70 ? 8.012 -8.081 -10.981 1.00 82.88 70 ALA A CA 1
ATOM 545 C C . ALA A 1 70 ? 9.447 -8.460 -10.566 1.00 82.88 70 ALA A C 1
ATOM 547 O O . ALA A 1 70 ? 10.062 -9.328 -11.182 1.00 82.88 70 ALA A O 1
ATOM 548 N N . SER A 1 71 ? 9.970 -7.873 -9.485 1.00 79.69 71 SER A N 1
ATOM 549 C CA . SER A 1 71 ? 11.298 -8.205 -8.954 1.00 79.69 71 SER A CA 1
ATOM 550 C C . SER A 1 71 ? 11.358 -9.587 -8.297 1.00 79.69 71 SER A C 1
ATOM 552 O O . SER A 1 71 ? 12.351 -10.291 -8.471 1.00 79.69 71 SER A O 1
ATOM 554 N N . ARG A 1 72 ? 10.294 -10.036 -7.617 1.00 78.19 72 ARG A N 1
ATOM 555 C CA . ARG A 1 72 ? 10.198 -11.413 -7.094 1.00 78.19 72 ARG A CA 1
ATOM 556 C C . ARG A 1 72 ? 10.105 -12.463 -8.194 1.00 78.19 72 ARG A C 1
ATOM 558 O O . ARG A 1 72 ? 10.749 -13.502 -8.088 1.00 78.19 72 ARG A O 1
ATOM 565 N N . VAL A 1 73 ? 9.309 -12.200 -9.230 1.00 77.00 73 VAL A N 1
ATOM 566 C CA . VAL A 1 73 ? 9.159 -13.103 -10.379 1.00 77.00 73 VAL A CA 1
ATOM 567 C C . VAL A 1 73 ? 10.497 -13.251 -11.094 1.00 77.00 73 VAL A C 1
ATOM 569 O O . VAL A 1 73 ? 10.961 -14.375 -11.262 1.00 77.00 73 VAL A O 1
ATOM 572 N N . ARG A 1 74 ? 11.179 -12.135 -11.388 1.00 64.19 74 ARG A N 1
ATOM 573 C CA . ARG A 1 74 ? 12.524 -12.151 -11.984 1.00 64.19 74 ARG A CA 1
ATOM 574 C C . ARG A 1 74 ? 13.542 -12.909 -11.132 1.00 64.19 74 ARG A C 1
ATOM 576 O O . ARG A 1 74 ? 14.312 -13.695 -11.673 1.00 64.19 74 ARG A O 1
ATOM 583 N N . ALA A 1 75 ? 13.536 -12.717 -9.811 1.00 61.78 75 ALA A N 1
ATOM 584 C CA . ALA A 1 75 ? 14.414 -13.466 -8.911 1.00 61.78 75 ALA A CA 1
ATOM 585 C C . ALA A 1 75 ? 14.134 -14.982 -8.956 1.00 61.78 75 ALA A C 1
ATOM 587 O O . ALA A 1 75 ? 15.068 -15.778 -8.996 1.00 61.78 75 ALA A O 1
ATOM 588 N N . GLY A 1 76 ? 12.860 -15.387 -9.005 1.00 59.16 76 GLY A N 1
ATOM 589 C CA . GLY A 1 76 ? 12.465 -16.795 -9.120 1.00 59.16 76 GLY A CA 1
ATOM 590 C C . GLY A 1 76 ? 12.696 -17.415 -10.506 1.00 59.16 76 GLY A C 1
ATOM 591 O O . GLY A 1 76 ? 12.876 -18.628 -10.611 1.00 59.16 76 GLY A O 1
ATOM 592 N N . GLU A 1 77 ? 12.690 -16.618 -11.576 1.00 58.66 77 GLU A N 1
ATOM 593 C CA . GLU A 1 77 ? 13.091 -17.060 -12.919 1.00 58.66 77 GLU A CA 1
ATOM 594 C C . GLU A 1 77 ? 14.605 -17.256 -13.019 1.00 58.66 77 GLU A C 1
ATOM 596 O O . GLU A 1 77 ? 15.052 -18.278 -13.538 1.00 58.66 77 GLU A O 1
ATOM 601 N N . TYR A 1 78 ? 15.391 -16.333 -12.456 1.00 57.03 78 TYR A N 1
ATOM 602 C CA . TYR A 1 78 ? 16.849 -16.450 -12.423 1.00 57.03 78 TYR A CA 1
ATOM 603 C C . TYR A 1 78 ? 17.313 -17.678 -11.626 1.00 57.03 78 TYR A C 1
ATOM 605 O O . TYR A 1 78 ? 18.216 -18.390 -12.063 1.00 57.03 78 TYR A O 1
ATOM 613 N N . ASP A 1 79 ? 16.676 -17.960 -10.484 1.00 58.84 79 ASP A N 1
ATOM 614 C CA . ASP A 1 79 ? 16.995 -19.139 -9.670 1.00 58.84 79 ASP A CA 1
ATOM 615 C C . ASP A 1 79 ? 16.716 -20.451 -10.427 1.00 58.84 79 ASP A C 1
ATOM 617 O O . ASP A 1 79 ? 17.573 -21.335 -10.461 1.00 58.84 79 ASP A O 1
ATOM 621 N N . ARG A 1 80 ? 15.585 -20.537 -11.148 1.00 58.22 80 ARG A N 1
ATOM 622 C CA . ARG A 1 80 ? 15.270 -21.682 -12.023 1.00 58.22 80 ARG A CA 1
ATOM 623 C C . ARG A 1 80 ? 16.281 -21.858 -13.155 1.00 58.22 80 ARG A C 1
ATOM 625 O O . ARG A 1 80 ? 16.839 -22.940 -13.288 1.00 58.22 80 ARG A O 1
ATOM 632 N N . GLN A 1 81 ? 16.601 -20.798 -13.903 1.00 58.69 81 GLN A N 1
ATOM 633 C CA . GLN A 1 81 ? 17.597 -20.879 -14.983 1.00 58.69 81 GLN A CA 1
ATOM 634 C C . GLN A 1 81 ? 18.980 -21.335 -14.495 1.00 58.69 81 GLN A C 1
ATOM 636 O O . GLN A 1 81 ? 19.711 -21.984 -15.240 1.00 58.69 81 GLN A O 1
ATOM 641 N N . ARG A 1 82 ? 19.351 -21.013 -13.251 1.00 57.88 82 ARG A N 1
ATOM 642 C CA . ARG A 1 82 ? 20.604 -21.474 -12.640 1.00 57.88 82 ARG A CA 1
ATOM 643 C C . ARG A 1 82 ? 20.596 -22.965 -12.304 1.00 57.88 82 ARG A C 1
ATOM 645 O O . ARG A 1 82 ? 21.658 -23.580 -12.325 1.00 57.88 82 ARG A O 1
ATOM 652 N N . LEU A 1 83 ? 19.435 -23.515 -11.955 1.00 58.81 83 LEU A N 1
ATOM 653 C CA . LEU A 1 83 ? 19.258 -24.929 -11.617 1.00 58.81 83 LEU A CA 1
ATOM 654 C C . LEU A 1 83 ? 19.195 -25.809 -12.874 1.00 58.81 83 LEU A C 1
ATOM 656 O O . LEU A 1 83 ? 19.727 -26.912 -12.854 1.00 58.81 83 LEU A O 1
ATOM 660 N N . ASP A 1 84 ? 18.626 -25.303 -13.971 1.00 59.72 84 ASP A N 1
ATOM 661 C CA . ASP A 1 84 ? 18.562 -25.998 -15.268 1.00 59.72 84 ASP A CA 1
ATOM 662 C C . ASP A 1 84 ? 19.898 -25.989 -16.051 1.00 59.72 84 ASP A C 1
ATOM 664 O O . ASP A 1 84 ? 20.005 -26.599 -17.114 1.00 59.72 84 ASP A O 1
ATOM 668 N N . ALA A 1 85 ? 20.924 -25.294 -15.548 1.00 56.56 85 ALA A N 1
ATOM 669 C CA . ALA A 1 85 ? 22.237 -25.158 -16.190 1.00 56.56 85 ALA A CA 1
ATOM 670 C C . ALA A 1 85 ? 23.326 -26.101 -15.624 1.00 56.56 85 ALA A C 1
ATOM 672 O O . ALA A 1 85 ? 24.511 -25.864 -15.877 1.00 56.56 85 ALA A O 1
ATOM 673 N N . ALA A 1 86 ? 22.951 -27.129 -14.851 1.00 45.12 86 ALA A N 1
ATOM 674 C CA . ALA A 1 86 ? 23.865 -28.068 -14.185 1.00 45.12 86 ALA A CA 1
ATOM 675 C C . ALA A 1 86 ? 23.791 -29.496 -14.746 1.00 45.12 86 ALA A C 1
ATOM 677 O O . ALA A 1 86 ? 22.673 -29.960 -15.061 1.00 45.12 86 ALA A O 1
#